Protein AF-A0A6V7X888-F1 (afdb_monomer_lite)

Secondary structure (DSSP, 8-state):
--HHHHHHHHS---TT----HHHHHHHHHHHHHHHH--HHHHHHHHHHHT--SSEETTEE-HHHHHHHHHHTT--S--HHHHHHHHHHHHHHHHHHHHHHHHHHHHHHHHHHHH-TT--TTS--TT----HHHHHHHHHH-HHHHHHS-SS-TTTS--

Structure (mmCIF, N/CA/C/O backbone):
data_AF-A0A6V7X888-F1
#
_entry.id   AF-A0A6V7X888-F1
#
loop_
_atom_site.group_PDB
_atom_site.id
_atom_site.type_symbol
_atom_site.label_atom_id
_atom_site.label_alt_id
_atom_site.label_comp_id
_atom_site.label_asym_id
_atom_site.label_entity_id
_atom_site.label_seq_id
_atom_site.pdbx_PDB_ins_code
_atom_site.Cartn_x
_atom_site.Cartn_y
_atom_site.Cartn_z
_atom_site.occupancy
_atom_site.B_iso_or_equiv
_atom_site.auth_seq_id
_atom_site.auth_comp_id
_atom_site.auth_asym_id
_atom_site.auth_atom_id
_atom_site.pdbx_PDB_model_num
ATOM 1 N N . MET A 1 1 ? -13.168 27.643 17.131 1.00 45.38 1 MET A N 1
ATOM 2 C CA . MET A 1 1 ? -12.958 27.476 15.680 1.00 45.38 1 MET A CA 1
ATOM 3 C C . MET A 1 1 ? -13.034 25.993 15.399 1.00 45.38 1 MET A C 1
ATOM 5 O O . MET A 1 1 ? -12.379 25.241 16.110 1.00 45.38 1 MET A O 1
ATOM 9 N N . ASP A 1 2 ? -13.894 25.583 14.472 1.00 53.66 2 ASP A N 1
ATOM 10 C CA . ASP A 1 2 ? -14.067 24.178 14.109 1.00 53.66 2 ASP A CA 1
ATOM 11 C C . ASP A 1 2 ? -12.930 23.767 13.168 1.00 53.66 2 ASP A C 1
ATOM 13 O O . ASP A 1 2 ? -12.927 24.116 11.990 1.00 53.66 2 ASP A O 1
ATOM 17 N N . VAL A 1 3 ? -11.933 23.075 13.725 1.00 51.12 3 VAL A N 1
ATOM 18 C CA . VAL A 1 3 ? -10.759 22.574 12.995 1.00 51.12 3 VAL A CA 1
ATOM 19 C C . VAL A 1 3 ? -11.192 21.718 11.802 1.00 51.12 3 VAL A C 1
ATOM 21 O O . VAL A 1 3 ? -10.555 21.762 10.753 1.00 51.12 3 VAL A O 1
ATOM 24 N N . LEU A 1 4 ? -12.310 20.995 11.935 1.00 43.31 4 LEU A N 1
ATOM 25 C CA . LEU A 1 4 ? -12.856 20.156 10.878 1.00 43.31 4 LEU A CA 1
ATOM 26 C C . LEU A 1 4 ? -13.468 21.002 9.754 1.00 43.31 4 LEU A C 1
ATOM 28 O O . LEU A 1 4 ? -13.231 20.723 8.584 1.00 43.31 4 LEU A O 1
ATOM 32 N N . GLY A 1 5 ? -14.196 22.067 10.096 1.00 44.22 5 GLY A N 1
ATOM 33 C CA . GLY A 1 5 ? -14.762 23.015 9.133 1.00 44.22 5 GLY A CA 1
ATOM 34 C C . GLY A 1 5 ? -13.703 23.794 8.346 1.00 44.22 5 GLY A C 1
ATOM 35 O O . GLY A 1 5 ? -13.877 24.031 7.151 1.00 44.22 5 GLY A O 1
ATOM 36 N N . THR A 1 6 ? -12.582 24.144 8.982 1.00 51.88 6 THR A N 1
ATOM 37 C CA . THR A 1 6 ? -11.447 24.789 8.303 1.00 51.88 6 THR A CA 1
ATOM 38 C C . THR A 1 6 ? -10.718 23.806 7.389 1.00 51.88 6 THR A C 1
ATOM 40 O O . THR A 1 6 ? -10.517 24.119 6.220 1.00 51.88 6 THR A O 1
ATOM 43 N N . LEU A 1 7 ? -10.432 22.585 7.864 1.00 48.50 7 LEU A N 1
ATOM 44 C CA . LEU A 1 7 ? -9.848 21.526 7.034 1.00 48.50 7 LEU A CA 1
ATOM 45 C C . LEU A 1 7 ? -10.730 21.220 5.820 1.00 48.50 7 LEU A C 1
ATOM 47 O O . LEU A 1 7 ? -10.227 21.136 4.710 1.00 48.50 7 LEU A O 1
ATOM 51 N N . LEU A 1 8 ? -12.049 21.105 5.995 1.00 48.38 8 LEU A N 1
ATOM 52 C CA . LEU A 1 8 ? -12.967 20.815 4.891 1.00 48.38 8 LEU A CA 1
ATOM 53 C C . LEU A 1 8 ? -13.030 21.950 3.859 1.00 48.38 8 LEU A C 1
ATOM 55 O O . LEU A 1 8 ? -13.076 21.656 2.668 1.00 48.38 8 LEU A O 1
ATOM 59 N N . ASN A 1 9 ? -12.980 23.216 4.283 1.00 47.62 9 ASN A N 1
ATOM 60 C CA . ASN A 1 9 ? -12.929 24.357 3.362 1.00 47.62 9 ASN A CA 1
ATOM 61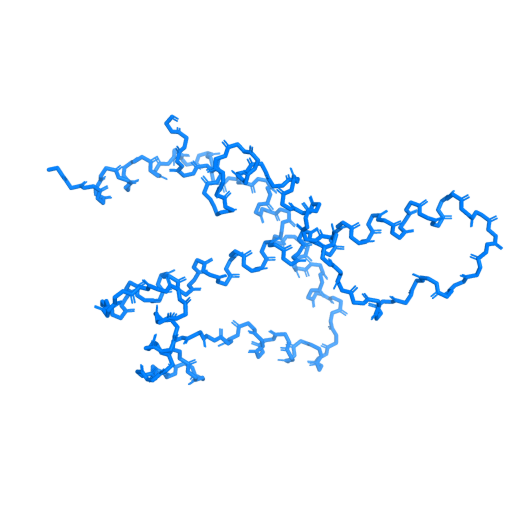 C C . ASN A 1 9 ? -11.575 24.490 2.648 1.00 47.62 9 ASN A C 1
ATOM 63 O O . ASN A 1 9 ? -11.547 24.865 1.482 1.00 47.62 9 ASN A O 1
ATOM 67 N N . GLU A 1 10 ? -10.465 24.156 3.308 1.00 48.53 10 GLU A N 1
ATOM 68 C CA . GLU A 1 10 ? -9.123 24.172 2.704 1.00 48.53 10 GLU A CA 1
ATOM 69 C C . GLU A 1 10 ? -8.879 22.963 1.780 1.00 48.53 10 GLU A C 1
ATOM 71 O O . GLU A 1 10 ? -8.113 23.050 0.823 1.00 48.53 10 GLU A O 1
ATOM 76 N N . CYS A 1 11 ? -9.577 21.846 2.012 1.00 46.81 11 CYS A N 1
ATOM 77 C CA . CYS A 1 11 ? -9.551 20.653 1.158 1.00 46.81 11 CYS A CA 1
ATOM 78 C C . CYS A 1 11 ? -10.436 20.774 -0.100 1.00 46.81 11 CYS A C 1
ATOM 80 O O . CYS A 1 11 ? -10.326 19.939 -1.002 1.00 46.81 11 CYS A O 1
ATOM 82 N N . TRP A 1 12 ? -11.330 21.767 -0.168 1.00 44.47 12 TRP A N 1
ATOM 83 C CA . TRP A 1 12 ? -12.185 22.033 -1.328 1.00 44.47 12 TRP A CA 1
ATOM 84 C C . TRP A 1 12 ? -11.418 22.845 -2.378 1.00 44.47 12 TRP A C 1
ATOM 86 O O . TRP A 1 12 ? -11.566 24.058 -2.514 1.00 44.47 12 TRP A O 1
ATOM 96 N N . LEU A 1 13 ? -10.565 22.158 -3.136 1.00 48.66 13 LEU A N 1
ATOM 97 C CA . LEU A 1 13 ? -9.942 22.738 -4.321 1.00 48.66 13 LEU A CA 1
ATOM 98 C C . LEU A 1 13 ? -10.998 22.915 -5.434 1.00 48.66 13 LEU A C 1
ATOM 100 O O . LEU A 1 13 ? -11.869 22.053 -5.588 1.00 48.66 13 LEU A O 1
ATOM 104 N N . PRO A 1 14 ? -10.935 24.009 -6.220 1.00 45.16 14 PRO A N 1
ATOM 105 C CA . PRO A 1 14 ? -11.882 24.270 -7.301 1.00 45.16 14 PRO A CA 1
ATOM 106 C C . PRO A 1 14 ? -11.877 23.126 -8.324 1.00 45.16 14 PRO A C 1
ATOM 108 O O . PRO A 1 14 ? -10.845 22.492 -8.548 1.00 45.16 14 PRO A O 1
ATOM 111 N N . ASP A 1 15 ? -13.024 22.899 -8.971 1.00 48.91 15 ASP A N 1
ATOM 112 C CA . ASP A 1 15 ? -13.390 21.731 -9.801 1.00 48.91 15 ASP A CA 1
ATOM 113 C C . ASP A 1 15 ? -12.366 21.268 -10.868 1.00 48.91 15 ASP A C 1
ATOM 115 O O . ASP A 1 15 ? -12.461 20.157 -11.388 1.00 48.91 15 ASP A O 1
ATOM 119 N N . ASN A 1 16 ? -11.334 22.062 -11.154 1.00 45.41 16 ASN A N 1
ATOM 120 C CA . ASN A 1 16 ? -10.271 21.758 -12.112 1.00 45.41 16 ASN A CA 1
ATOM 121 C C . ASN A 1 16 ? -9.041 21.043 -11.505 1.00 45.41 16 ASN A C 1
ATOM 123 O O . ASN A 1 16 ? -8.182 20.583 -12.255 1.00 45.41 16 ASN A O 1
ATOM 127 N N . GLU A 1 17 ? -8.936 20.910 -10.177 1.00 49.47 17 GLU A N 1
ATOM 128 C CA . GLU A 1 17 ? -7.801 20.248 -9.498 1.00 49.47 17 GLU A CA 1
ATOM 129 C C . GLU A 1 17 ? -8.020 18.761 -9.163 1.00 49.47 17 GLU A C 1
ATOM 131 O O . GLU A 1 17 ? -7.125 18.098 -8.632 1.00 49.47 17 GLU A O 1
ATOM 136 N N . TRP A 1 18 ? -9.173 18.202 -9.536 1.00 50.78 18 TRP A N 1
ATOM 137 C CA . TRP A 1 18 ? -9.532 16.796 -9.304 1.00 50.78 18 TRP A CA 1
ATOM 138 C C . TRP A 1 18 ? -8.726 15.782 -10.129 1.00 50.78 18 TRP A C 1
ATOM 140 O O . TRP A 1 18 ? -8.835 14.572 -9.905 1.00 50.78 18 TRP A O 1
ATOM 150 N N . GLN A 1 19 ? -7.896 16.243 -11.066 1.00 54.69 19 GLN A N 1
ATOM 151 C CA . GLN A 1 19 ? -6.985 15.387 -11.817 1.00 54.69 19 GLN A CA 1
ATOM 152 C C . GLN A 1 19 ? -5.632 15.301 -11.113 1.00 54.69 19 GLN A C 1
ATOM 154 O O . GLN A 1 19 ? -4.651 15.874 -11.574 1.00 54.69 19 GLN A O 1
ATOM 159 N N . ASP A 1 20 ? -5.567 14.576 -9.994 1.00 61.09 20 ASP A N 1
ATOM 160 C CA . ASP A 1 20 ? -4.282 14.123 -9.457 1.00 61.09 20 ASP A CA 1
ATOM 161 C C . ASP A 1 20 ? -3.671 13.118 -10.456 1.00 61.09 20 ASP A C 1
ATOM 163 O O . ASP A 1 20 ? -4.170 11.989 -10.565 1.00 61.09 20 ASP A O 1
ATOM 167 N N . PRO A 1 21 ? -2.602 13.483 -11.193 1.00 67.88 21 PRO A N 1
ATOM 168 C CA . PRO A 1 21 ? -2.032 12.614 -12.215 1.00 67.88 21 PRO A CA 1
ATOM 169 C C . PRO A 1 21 ? -1.498 11.309 -11.619 1.00 67.88 21 PRO A C 1
ATOM 171 O O . PRO A 1 21 ? -1.541 10.271 -12.277 1.00 67.88 21 PRO A O 1
ATOM 174 N N . ALA A 1 22 ? -1.044 11.327 -10.360 1.00 66.94 22 ALA A N 1
ATOM 175 C CA . ALA A 1 22 ? -0.555 10.136 -9.676 1.00 66.94 22 ALA A CA 1
ATOM 176 C C . ALA A 1 22 ? -1.702 9.178 -9.331 1.00 66.94 22 ALA A C 1
ATOM 178 O O . ALA A 1 22 ? -1.565 7.963 -9.502 1.00 66.94 22 ALA A O 1
ATOM 179 N N . LYS A 1 23 ? -2.853 9.709 -8.899 1.00 69.50 23 LYS A N 1
ATOM 180 C CA . LYS A 1 23 ? -4.077 8.924 -8.685 1.00 69.50 23 LYS A CA 1
ATOM 181 C C . LYS A 1 23 ? -4.608 8.347 -9.993 1.00 69.50 23 LYS A C 1
ATOM 183 O O . LYS A 1 23 ? -4.934 7.162 -10.029 1.00 69.50 23 LYS A O 1
ATOM 188 N N . ILE A 1 24 ? -4.677 9.150 -11.056 1.00 74.31 24 ILE A N 1
ATOM 189 C CA . ILE A 1 24 ? -5.141 8.702 -12.378 1.00 74.31 24 ILE A CA 1
ATOM 190 C C . ILE A 1 24 ? -4.249 7.575 -12.894 1.00 74.31 24 ILE A C 1
ATOM 192 O O . ILE A 1 24 ? -4.747 6.519 -13.279 1.00 74.31 24 ILE A O 1
ATOM 196 N N . GLU A 1 25 ? -2.932 7.755 -12.834 1.00 76.69 25 GLU A N 1
ATOM 197 C CA . GLU A 1 25 ? -1.989 6.741 -13.289 1.00 76.69 25 GLU A CA 1
ATOM 198 C C . GLU A 1 25 ? -2.044 5.472 -12.418 1.00 76.69 25 GLU A C 1
ATOM 200 O O . GLU A 1 25 ? -1.983 4.360 -12.941 1.00 76.69 25 GLU A O 1
ATOM 205 N N . ARG A 1 26 ? -2.255 5.601 -11.098 1.00 75.38 26 ARG A N 1
ATOM 206 C CA . ARG A 1 26 ? -2.517 4.453 -10.210 1.00 75.38 26 ARG A CA 1
ATOM 207 C C . ARG A 1 26 ? -3.772 3.691 -10.632 1.00 75.38 26 ARG A C 1
ATOM 209 O O . ARG A 1 26 ? -3.732 2.469 -10.770 1.00 75.38 26 ARG A O 1
ATOM 216 N N . MET A 1 27 ? -4.877 4.399 -10.863 1.00 76.69 27 MET A N 1
ATOM 217 C CA . MET A 1 27 ? -6.123 3.789 -11.334 1.00 76.69 27 MET A CA 1
ATOM 218 C C . MET A 1 27 ? -5.928 3.087 -12.681 1.00 76.69 27 MET A C 1
ATOM 220 O O . MET A 1 27 ? -6.409 1.967 -12.849 1.00 76.69 27 MET A O 1
ATOM 224 N N . ARG A 1 28 ? -5.166 3.696 -13.599 1.00 84.12 28 ARG A N 1
ATOM 225 C CA . ARG A 1 28 ? -4.812 3.108 -14.896 1.00 84.12 28 ARG A CA 1
ATOM 226 C C . ARG A 1 28 ? -4.043 1.795 -14.726 1.00 84.12 28 ARG A C 1
ATOM 228 O O . ARG A 1 28 ? -4.473 0.778 -15.255 1.00 84.12 28 ARG A O 1
ATOM 235 N N . ARG A 1 29 ? -2.984 1.772 -13.905 1.00 82.06 29 ARG A N 1
ATOM 236 C CA . ARG A 1 29 ? -2.207 0.548 -13.617 1.00 82.06 29 ARG A CA 1
ATOM 237 C C . ARG A 1 29 ? -3.037 -0.554 -12.963 1.00 82.06 29 ARG A C 1
ATOM 239 O O . ARG A 1 29 ? -2.826 -1.732 -13.237 1.00 82.06 29 ARG A O 1
ATOM 246 N N . ILE A 1 30 ? -3.954 -0.204 -12.058 1.00 82.06 30 ILE A N 1
ATOM 247 C CA . ILE A 1 30 ? -4.873 -1.184 -11.462 1.00 82.06 30 ILE A CA 1
ATOM 248 C C . ILE A 1 30 ? -5.798 -1.757 -12.539 1.00 82.06 30 ILE A C 1
ATOM 250 O O . ILE A 1 30 ? -5.949 -2.972 -12.602 1.00 82.06 30 ILE A O 1
ATOM 254 N N . ALA A 1 31 ? -6.376 -0.911 -13.394 1.00 84.56 31 ALA A N 1
ATOM 255 C CA . ALA A 1 31 ? -7.259 -1.353 -14.468 1.00 84.56 31 ALA A CA 1
ATOM 256 C C . ALA A 1 31 ? -6.544 -2.261 -15.481 1.00 84.56 31 ALA A C 1
ATOM 258 O O . ALA A 1 31 ? -7.107 -3.281 -15.875 1.00 84.56 31 ALA A O 1
ATOM 259 N N . ASP A 1 32 ? -5.307 -1.924 -15.855 1.00 87.06 32 ASP A N 1
ATOM 260 C CA . ASP A 1 32 ? -4.482 -2.746 -16.745 1.00 87.06 32 ASP A CA 1
ATOM 261 C C . ASP A 1 32 ? -4.206 -4.118 -16.116 1.00 87.06 32 ASP A C 1
ATOM 263 O O . ASP A 1 32 ? -4.508 -5.139 -16.729 1.00 87.06 32 ASP A O 1
ATOM 267 N N . ARG A 1 33 ? -3.763 -4.157 -14.847 1.00 83.62 33 ARG A N 1
ATOM 268 C CA . ARG A 1 33 ? -3.544 -5.420 -14.119 1.00 83.62 33 ARG A CA 1
ATOM 269 C C . ARG A 1 33 ? -4.808 -6.269 -14.054 1.00 83.62 33 ARG A C 1
ATOM 271 O O . ARG A 1 33 ? -4.744 -7.456 -14.326 1.00 83.62 33 ARG A O 1
ATOM 278 N N . VAL A 1 34 ? -5.950 -5.673 -13.708 1.00 86.38 34 VAL A N 1
ATOM 279 C CA . VAL A 1 34 ? -7.230 -6.394 -13.594 1.00 86.38 34 VAL A CA 1
ATOM 280 C C . VAL A 1 34 ? -7.673 -6.984 -14.934 1.00 86.38 34 VAL A C 1
ATOM 282 O O . VAL A 1 34 ? -8.252 -8.064 -14.947 1.00 86.38 34 VAL A O 1
ATOM 285 N N . ARG A 1 35 ? -7.391 -6.315 -16.058 1.00 87.38 35 ARG A N 1
ATOM 286 C CA . ARG A 1 35 ? -7.726 -6.818 -17.400 1.00 87.38 35 ARG A CA 1
ATOM 287 C C . ARG A 1 35 ? -6.958 -8.091 -17.762 1.00 87.38 35 ARG A C 1
ATOM 289 O O . ARG A 1 35 ? -7.469 -8.902 -18.524 1.00 87.38 35 ARG A O 1
ATOM 296 N N . GLU A 1 36 ? -5.748 -8.239 -17.237 1.00 88.25 36 GLU A N 1
ATOM 297 C CA . GLU A 1 36 ? -4.864 -9.379 -17.498 1.00 88.25 36 GLU A CA 1
ATOM 298 C C . GLU A 1 36 ? -5.065 -10.538 -16.504 1.00 88.25 36 GLU A C 1
ATOM 300 O O . GLU A 1 36 ? -4.497 -11.611 -16.696 1.00 88.25 36 GLU A O 1
ATOM 305 N N . MET A 1 37 ? -5.866 -10.349 -15.446 1.00 90.00 37 MET A N 1
ATOM 306 C CA . MET A 1 37 ? -6.140 -11.396 -14.457 1.00 90.00 37 MET A CA 1
ATOM 307 C C . MET A 1 37 ? -7.060 -12.478 -15.026 1.00 90.00 37 MET A C 1
ATOM 309 O O . MET A 1 37 ? -8.091 -12.183 -15.632 1.00 90.00 37 MET A O 1
ATOM 313 N N . ASP A 1 38 ? -6.731 -13.741 -14.752 1.00 92.81 38 ASP A N 1
ATOM 314 C CA . ASP A 1 38 ? -7.679 -14.839 -14.926 1.00 92.81 38 ASP A CA 1
ATOM 315 C C . ASP A 1 38 ? -8.774 -14.820 -13.839 1.00 92.81 38 ASP A C 1
ATOM 317 O O . ASP A 1 38 ? -8.710 -14.062 -12.866 1.00 92.81 38 ASP A O 1
ATOM 321 N N . GLY A 1 39 ? -9.805 -15.655 -14.005 1.00 91.50 39 GLY A N 1
ATOM 322 C CA . GLY A 1 39 ? -10.949 -15.684 -13.087 1.00 91.50 39 GLY A CA 1
ATOM 323 C C . GLY A 1 39 ? -10.570 -16.019 -11.641 1.00 91.50 39 GLY A C 1
ATOM 324 O O . GLY A 1 39 ? -11.079 -15.393 -10.716 1.00 91.50 39 GLY A O 1
ATOM 325 N N . HIS A 1 40 ? -9.630 -16.944 -11.435 1.00 92.94 40 HIS A N 1
ATOM 326 C CA . HIS A 1 40 ? -9.189 -17.326 -10.094 1.00 92.94 40 HIS A CA 1
ATOM 327 C C . HIS A 1 40 ? -8.405 -16.189 -9.423 1.00 92.94 40 HIS A C 1
ATOM 329 O O . HIS A 1 40 ? -8.636 -15.856 -8.259 1.00 92.94 40 HIS A O 1
ATOM 335 N N . LEU A 1 41 ? -7.497 -15.550 -10.161 1.00 88.75 41 LEU A N 1
ATOM 336 C CA . LEU A 1 41 ? -6.721 -14.417 -9.677 1.00 88.75 41 LEU A CA 1
ATOM 337 C C . LEU A 1 41 ? -7.617 -13.205 -9.386 1.00 88.75 41 LEU A C 1
ATOM 339 O O . LEU A 1 41 ? -7.396 -12.507 -8.393 1.00 88.75 41 LEU A O 1
ATOM 343 N N . TYR A 1 42 ? -8.654 -12.986 -10.197 1.00 90.88 42 TYR A N 1
ATOM 344 C CA . TYR A 1 42 ? -9.661 -11.957 -9.951 1.00 90.88 42 TYR A CA 1
ATOM 345 C C . TYR A 1 42 ? -10.456 -12.220 -8.665 1.00 90.88 42 TYR A C 1
ATOM 347 O O . TYR A 1 42 ? -10.670 -11.292 -7.882 1.00 90.88 42 TYR A O 1
ATOM 355 N N . ASP A 1 43 ? -10.843 -13.470 -8.399 1.00 92.06 43 ASP A N 1
ATOM 356 C CA . ASP A 1 43 ? -11.531 -13.845 -7.159 1.00 92.06 43 ASP A CA 1
ATOM 357 C C . ASP A 1 43 ? -10.650 -13.581 -5.930 1.00 92.06 43 ASP A C 1
ATOM 359 O O . ASP A 1 43 ? -11.095 -12.939 -4.972 1.00 92.06 43 ASP A O 1
ATOM 363 N N . CYS A 1 44 ? -9.371 -13.975 -5.979 1.00 91.25 44 CYS A N 1
ATOM 364 C CA . CYS A 1 44 ? -8.402 -13.655 -4.928 1.00 91.25 44 CYS A CA 1
ATOM 365 C C . CYS A 1 44 ? -8.236 -12.137 -4.736 1.00 91.25 44 CYS A C 1
ATOM 367 O O . CYS A 1 44 ? -8.211 -11.650 -3.602 1.00 91.25 44 CYS A O 1
ATOM 369 N N . PHE A 1 45 ? -8.148 -11.374 -5.830 1.00 88.31 45 PHE A N 1
ATOM 370 C CA . PHE A 1 45 ? -8.052 -9.913 -5.796 1.00 88.31 45 PHE A CA 1
ATOM 371 C C . PHE A 1 45 ? -9.296 -9.271 -5.163 1.00 88.31 45 PHE A C 1
ATOM 373 O O . PHE A 1 45 ? -9.179 -8.392 -4.305 1.00 88.31 45 PHE A O 1
ATOM 380 N N . SER A 1 46 ? -10.488 -9.730 -5.546 1.00 88.62 46 SER A N 1
ATOM 381 C CA . SER A 1 46 ? -11.762 -9.253 -5.007 1.00 88.62 46 SER A CA 1
ATOM 382 C C . SER A 1 46 ? -11.878 -9.544 -3.510 1.00 88.62 46 SER A C 1
ATOM 384 O O . SER A 1 46 ? -12.246 -8.659 -2.732 1.00 88.62 46 SER A O 1
ATOM 386 N N . GLU A 1 47 ? -11.481 -10.745 -3.075 1.00 89.75 47 GLU A N 1
ATOM 387 C CA . GLU A 1 47 ? -11.462 -11.099 -1.656 1.00 89.75 47 GLU A CA 1
ATOM 388 C C . GLU A 1 47 ? -10.488 -10.215 -0.866 1.00 89.75 47 GLU A C 1
ATOM 390 O O . GLU A 1 47 ? -10.843 -9.706 0.201 1.00 89.75 47 GLU A O 1
ATOM 395 N N . ALA A 1 48 ? -9.276 -10.000 -1.389 1.00 88.00 48 ALA A N 1
ATOM 396 C CA . ALA A 1 48 ? -8.270 -9.146 -0.762 1.00 88.00 48 ALA A CA 1
ATOM 397 C C . ALA A 1 48 ? -8.766 -7.698 -0.620 1.00 88.00 48 ALA A C 1
ATOM 399 O O . ALA A 1 48 ? -8.630 -7.103 0.449 1.00 88.00 48 ALA A O 1
ATOM 400 N N . ARG A 1 49 ? -9.419 -7.156 -1.655 1.00 85.75 49 ARG A N 1
ATOM 401 C CA . ARG A 1 49 ? -9.982 -5.796 -1.662 1.00 85.75 49 ARG A CA 1
ATOM 402 C C . ARG A 1 49 ? -11.090 -5.593 -0.624 1.00 85.75 49 ARG A C 1
ATOM 404 O O . ARG A 1 49 ? -11.297 -4.475 -0.164 1.00 85.75 49 ARG A O 1
ATOM 411 N N . GLN A 1 50 ? -11.804 -6.654 -0.256 1.00 85.62 50 GLN A N 1
ATOM 412 C CA . GLN A 1 50 ? -12.865 -6.610 0.755 1.00 85.62 50 GLN A CA 1
ATOM 413 C C . GLN A 1 50 ? -12.354 -6.830 2.188 1.00 85.62 50 GLN A C 1
ATOM 415 O O . GLN A 1 50 ? -13.146 -6.781 3.136 1.00 85.62 50 GLN A O 1
ATOM 420 N N . LYS A 1 51 ? -11.055 -7.101 2.384 1.00 88.12 51 LYS A N 1
ATOM 421 C CA . LYS A 1 51 ? -10.483 -7.212 3.730 1.00 88.12 51 LYS A CA 1
ATOM 422 C C . LYS A 1 51 ? -10.511 -5.852 4.422 1.00 88.12 51 LYS A C 1
ATOM 424 O O . LYS A 1 51 ? -10.333 -4.800 3.820 1.00 88.12 51 LYS A O 1
ATOM 429 N N . SER A 1 52 ? -10.751 -5.896 5.723 1.00 88.25 52 SER A N 1
ATOM 430 C CA . SER A 1 52 ? -10.971 -4.723 6.555 1.00 88.25 52 SER A CA 1
ATOM 431 C C . SER A 1 52 ? -10.347 -4.971 7.922 1.00 88.25 52 SER A C 1
ATOM 433 O O . SER A 1 52 ? -10.384 -6.090 8.435 1.00 88.25 52 SER A O 1
ATOM 435 N N . PHE A 1 53 ? -9.767 -3.923 8.504 1.00 87.94 53 PHE A N 1
ATOM 436 C CA . PHE A 1 53 ? -9.214 -3.967 9.856 1.00 87.94 53 PHE A CA 1
ATOM 437 C C . PHE A 1 53 ? -10.301 -3.927 10.941 1.00 87.94 53 PHE A C 1
ATOM 439 O O . PHE A 1 53 ? -10.077 -4.420 12.039 1.00 87.94 53 PHE A O 1
ATOM 446 N N . CYS A 1 54 ? -11.485 -3.391 10.634 1.00 88.00 54 CYS A N 1
ATOM 447 C CA . CYS A 1 54 ? -12.596 -3.221 11.573 1.00 88.00 54 CYS A CA 1
ATOM 448 C C . CYS A 1 54 ? -13.745 -4.232 11.377 1.00 88.00 54 CYS A C 1
ATOM 450 O O . CYS A 1 54 ? -14.601 -4.367 12.252 1.00 88.00 54 CYS A O 1
ATOM 452 N N . SER A 1 55 ? -13.795 -4.954 10.250 1.00 86.19 55 SER A N 1
ATOM 453 C CA . SER A 1 55 ? -14.931 -5.812 9.880 1.00 86.19 55 SER A CA 1
ATOM 454 C C . SER A 1 55 ? -14.503 -7.130 9.225 1.00 86.19 55 SER A C 1
ATOM 456 O O . SER A 1 55 ? -13.406 -7.261 8.683 1.00 86.19 55 SER A O 1
ATOM 458 N N . LYS A 1 56 ? -15.392 -8.131 9.246 1.00 85.81 56 LYS A N 1
ATOM 459 C CA . LYS A 1 56 ? -15.202 -9.411 8.542 1.00 85.81 56 LYS A CA 1
ATOM 460 C C . LYS A 1 56 ? -16.421 -9.721 7.688 1.00 85.8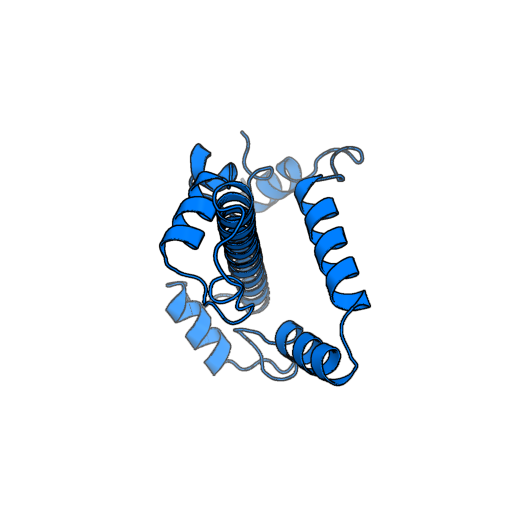1 56 LYS A C 1
ATOM 462 O O . LYS A 1 56 ? -17.529 -9.840 8.207 1.00 85.81 56 LYS A O 1
ATOM 467 N N . LYS A 1 57 ? -16.210 -9.902 6.378 1.00 80.69 57 LYS A N 1
ATOM 468 C CA . LYS A 1 57 ? -17.287 -10.116 5.390 1.00 80.69 57 LYS A CA 1
ATOM 469 C C . LYS A 1 57 ? -18.378 -9.030 5.480 1.00 80.69 57 LYS A C 1
ATOM 471 O O . LYS A 1 57 ? -19.562 -9.350 5.523 1.00 80.69 57 LYS A O 1
ATOM 476 N N . GLY A 1 58 ? -17.968 -7.768 5.625 1.00 74.56 58 GLY A N 1
ATOM 477 C CA . GLY A 1 58 ? -18.871 -6.614 5.735 1.00 74.56 58 GLY A CA 1
ATOM 478 C C . GLY A 1 58 ? -19.617 -6.475 7.067 1.00 74.56 58 GLY A C 1
ATOM 479 O O . GLY A 1 58 ? -20.380 -5.530 7.229 1.00 74.56 58 GLY A O 1
ATOM 480 N N . ARG A 1 59 ? -19.411 -7.383 8.032 1.00 82.62 59 ARG A N 1
ATOM 481 C CA . ARG A 1 59 ? -19.997 -7.274 9.375 1.00 82.62 59 ARG A CA 1
ATOM 482 C C . ARG A 1 59 ? -19.002 -6.651 10.341 1.00 82.62 59 ARG A C 1
ATOM 484 O O . ARG A 1 59 ? -17.880 -7.151 10.464 1.00 82.62 59 ARG A O 1
ATOM 491 N N . ASP A 1 60 ? -19.429 -5.585 11.016 1.00 80.75 60 ASP A N 1
ATOM 492 C CA . ASP A 1 60 ? -18.658 -4.935 12.078 1.00 80.75 60 ASP A CA 1
ATOM 493 C C . ASP A 1 60 ? -18.290 -5.955 13.157 1.00 80.75 60 ASP A C 1
ATOM 495 O O . ASP A 1 60 ? -19.137 -6.721 13.623 1.00 80.75 60 ASP A O 1
ATOM 499 N N . LEU A 1 61 ? -17.012 -5.984 13.530 1.00 86.62 61 LEU A N 1
ATOM 500 C CA . LEU A 1 61 ? -16.520 -6.829 14.608 1.00 86.62 61 LEU A CA 1
ATOM 501 C C . LEU A 1 61 ? -15.777 -5.953 15.620 1.00 86.62 61 LEU A C 1
ATOM 503 O O . LEU A 1 61 ? -14.624 -5.588 15.371 1.00 86.62 61 LEU A O 1
ATOM 507 N N . PRO A 1 62 ? -16.378 -5.668 16.791 1.00 86.88 62 PRO A N 1
ATOM 508 C CA . PRO A 1 62 ? -15.774 -4.800 17.800 1.00 86.88 62 PRO A CA 1
ATOM 509 C C . PRO A 1 62 ? -14.369 -5.235 18.231 1.00 86.88 62 PRO A C 1
ATOM 511 O O . PRO A 1 62 ? -13.513 -4.394 18.485 1.00 86.88 62 PRO A O 1
ATOM 514 N N . SER A 1 63 ? -14.091 -6.542 18.265 1.00 89.19 63 SER A N 1
ATOM 515 C CA . SER A 1 63 ? -12.763 -7.071 18.596 1.00 89.19 63 SER A CA 1
ATOM 516 C C . SER A 1 63 ? -11.700 -6.732 17.548 1.00 89.19 63 SER A C 1
ATOM 518 O O . SER A 1 63 ? -10.561 -6.456 17.915 1.00 89.19 63 SER A O 1
ATOM 520 N N . LEU A 1 64 ? -12.061 -6.742 16.258 1.00 89.31 64 LEU A N 1
ATOM 521 C CA . LEU A 1 64 ? -11.155 -6.361 15.173 1.00 89.31 64 LEU A CA 1
ATOM 522 C C . LEU A 1 64 ? -10.898 -4.858 15.202 1.00 89.31 64 LEU A C 1
ATOM 524 O O . LEU A 1 64 ? -9.742 -4.450 15.229 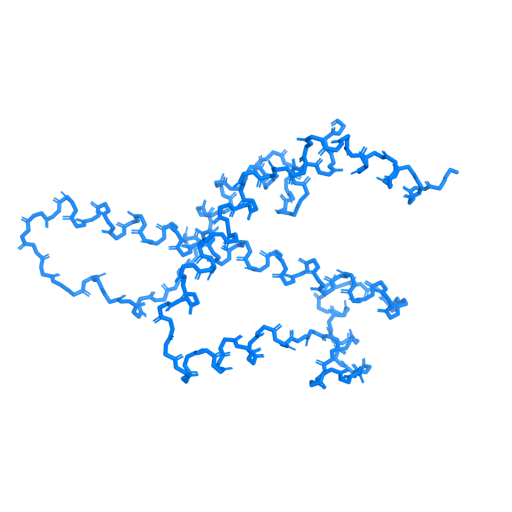1.00 89.31 64 LEU A O 1
ATOM 528 N N . ARG A 1 65 ? -11.961 -4.050 15.324 1.00 91.06 65 ARG A N 1
ATOM 529 C CA . ARG A 1 65 ? -11.846 -2.594 15.480 1.00 91.06 65 ARG A CA 1
ATOM 530 C C . ARG A 1 65 ? -10.957 -2.226 16.668 1.00 91.06 65 ARG A C 1
ATOM 532 O O . ARG A 1 65 ? -10.016 -1.463 16.507 1.00 91.06 65 ARG A O 1
ATOM 539 N N . LYS A 1 66 ? -11.187 -2.826 17.839 1.00 91.81 66 LYS A N 1
ATOM 540 C CA . LYS A 1 66 ? -10.358 -2.598 19.031 1.00 91.81 66 LYS A CA 1
ATOM 541 C C . LYS A 1 66 ? -8.899 -3.009 18.812 1.00 91.81 66 LYS A C 1
ATOM 543 O O . LYS A 1 66 ? -7.995 -2.320 19.273 1.00 91.81 66 LYS A O 1
ATOM 548 N N . GLY A 1 67 ? -8.662 -4.121 18.113 1.00 93.62 67 GLY A N 1
ATOM 549 C CA . GLY A 1 67 ? -7.317 -4.554 17.734 1.00 93.62 67 GLY A CA 1
ATOM 550 C C . GLY A 1 67 ? -6.625 -3.566 16.793 1.00 93.62 67 GLY A C 1
ATOM 551 O O . GLY A 1 67 ? -5.461 -3.243 17.005 1.00 93.62 67 GLY A O 1
ATOM 552 N N . PHE A 1 68 ? -7.354 -3.048 15.803 1.00 94.06 68 PHE A N 1
ATOM 553 C CA . PHE A 1 68 ? -6.871 -2.033 14.872 1.00 94.06 68 PHE A CA 1
ATOM 554 C C . PHE A 1 68 ? -6.526 -0.720 15.576 1.00 94.06 68 PHE A C 1
ATOM 556 O O . PHE A 1 68 ? -5.407 -0.245 15.423 1.00 94.06 68 PHE A O 1
ATOM 563 N N . LEU A 1 69 ? -7.438 -0.182 16.393 1.00 93.94 69 LEU A N 1
ATOM 564 C CA . LEU A 1 69 ? -7.202 1.051 17.154 1.00 93.94 69 LEU A CA 1
ATOM 565 C C . LEU A 1 69 ? -5.998 0.904 18.087 1.00 93.94 69 LEU A C 1
ATOM 567 O O . LEU A 1 69 ? -5.132 1.769 18.109 1.00 93.94 69 LEU A O 1
ATOM 571 N N . LYS A 1 70 ? -5.868 -0.247 18.759 1.00 95.25 70 LYS A N 1
ATOM 572 C CA . LYS A 1 70 ? -4.686 -0.555 19.570 1.00 95.25 70 LYS A CA 1
ATOM 573 C C . LYS A 1 70 ? -3.396 -0.592 18.742 1.00 95.25 70 LYS A C 1
ATOM 575 O O . LYS A 1 70 ? -2.364 -0.156 19.235 1.00 95.25 70 LYS A O 1
ATOM 580 N N . TRP A 1 71 ? -3.429 -1.139 17.526 1.00 94.06 71 TRP A N 1
ATOM 581 C CA . TRP A 1 71 ? -2.253 -1.225 16.653 1.00 94.06 71 TRP A CA 1
ATOM 582 C C . TRP A 1 71 ? -1.761 0.149 16.190 1.00 94.06 71 TRP A C 1
ATOM 584 O O . TRP A 1 71 ? -0.556 0.364 16.137 1.00 94.06 71 TRP A O 1
ATOM 594 N N . ILE A 1 72 ? -2.678 1.075 15.904 1.00 92.38 72 ILE A N 1
ATOM 595 C CA . ILE A 1 72 ? -2.340 2.463 15.546 1.00 92.38 72 ILE A CA 1
ATOM 596 C C . ILE A 1 72 ? -2.195 3.385 16.766 1.00 92.38 72 ILE A C 1
ATOM 598 O O . ILE A 1 72 ? -2.117 4.597 16.596 1.00 92.38 72 ILE A O 1
ATOM 602 N N . GLU A 1 73 ? -2.210 2.824 17.980 1.00 93.75 73 GLU A N 1
ATOM 603 C CA . GLU A 1 73 ? -2.122 3.557 19.251 1.00 93.75 73 GLU A CA 1
ATOM 604 C C . GLU A 1 73 ? -3.203 4.646 19.425 1.00 93.75 73 GLU A C 1
ATOM 606 O O . GLU A 1 73 ? -2.995 5.651 20.099 1.00 93.75 73 GLU A O 1
ATOM 611 N N . ALA A 1 74 ? -4.384 4.433 18.838 1.00 90.69 74 ALA A N 1
ATOM 612 C CA . ALA A 1 74 ? -5.540 5.308 18.990 1.00 90.69 74 ALA A CA 1
ATOM 613 C C . ALA A 1 74 ? -6.419 4.892 20.179 1.00 90.69 74 ALA A C 1
ATOM 615 O O . ALA A 1 74 ? -6.539 3.709 20.519 1.00 90.69 74 ALA A O 1
ATOM 616 N N . GLU A 1 75 ? -7.083 5.879 20.782 1.00 91.12 75 GLU A N 1
ATOM 617 C CA . GLU A 1 75 ? -8.122 5.653 21.789 1.00 91.12 75 GLU A CA 1
ATOM 618 C C . GLU A 1 75 ? -9.373 4.994 21.182 1.00 91.12 75 GLU A C 1
ATOM 620 O O . GLU A 1 75 ? -9.507 4.862 19.962 1.00 91.12 75 GLU A O 1
ATOM 625 N N . ASP A 1 76 ? -10.304 4.559 22.039 1.00 88.69 76 ASP A N 1
ATOM 626 C CA . ASP A 1 76 ? -11.596 4.055 21.571 1.00 88.69 76 ASP A CA 1
ATOM 627 C C . ASP A 1 76 ? -12.423 5.227 21.033 1.00 88.69 76 ASP A C 1
ATOM 629 O O . ASP A 1 76 ? -12.826 6.126 21.770 1.00 88.69 76 ASP A O 1
ATOM 633 N N . ILE A 1 77 ? -12.628 5.228 19.721 1.00 90.56 77 ILE A N 1
ATOM 634 C CA . ILE A 1 77 ? -13.278 6.306 18.979 1.00 90.56 77 ILE A CA 1
ATOM 635 C C . ILE A 1 77 ? -14.563 5.804 18.331 1.00 90.56 77 ILE A C 1
ATOM 637 O O . ILE A 1 77 ? -14.814 4.602 18.208 1.00 90.56 77 ILE A O 1
ATOM 641 N N . GLU A 1 78 ? -15.380 6.744 17.860 1.00 89.94 78 GLU A N 1
ATOM 642 C CA . GLU A 1 78 ? -16.599 6.418 17.134 1.00 89.94 78 GLU A CA 1
ATOM 643 C C . GLU A 1 78 ? -16.314 5.487 15.941 1.00 89.94 78 GLU A C 1
ATOM 645 O O . GLU A 1 78 ? -15.299 5.585 15.239 1.00 89.94 78 GLU A O 1
ATOM 650 N N . GLN A 1 79 ? -17.251 4.572 15.691 1.00 87.50 79 GLN A N 1
ATOM 651 C CA . GLN A 1 79 ? -17.166 3.592 14.616 1.00 87.50 79 GLN A CA 1
ATOM 652 C C . GLN A 1 79 ? -16.919 4.244 13.246 1.00 87.50 79 GLN A C 1
ATOM 654 O O . GLN A 1 79 ? -16.070 3.762 12.497 1.00 87.50 79 GLN A O 1
ATOM 659 N N . GLY A 1 80 ? -17.614 5.341 12.924 1.00 88.12 80 GLY A N 1
ATOM 660 C CA . GLY A 1 80 ? -17.424 6.057 11.659 1.00 88.12 80 GLY A CA 1
ATOM 661 C C . GLY A 1 80 ? -15.984 6.540 11.472 1.00 88.12 80 GLY A C 1
ATOM 662 O O . GLY A 1 80 ? -15.378 6.307 10.427 1.00 88.12 80 GLY A O 1
ATOM 663 N N . VAL A 1 81 ? -15.394 7.114 12.522 1.00 89.75 81 VAL A N 1
ATOM 664 C CA . VAL A 1 81 ? -14.005 7.600 12.511 1.00 89.75 81 VAL A CA 1
ATOM 665 C C . VAL A 1 81 ? -13.014 6.437 12.406 1.00 89.75 81 VAL A C 1
ATOM 667 O O . VAL A 1 81 ? -12.048 6.507 11.650 1.00 89.75 81 VAL A O 1
ATOM 670 N N . SER A 1 82 ? -13.298 5.312 13.068 1.00 89.38 82 SER A N 1
ATOM 671 C CA . SER A 1 82 ? -12.493 4.090 12.936 1.00 89.38 82 SER A CA 1
ATOM 672 C C . SER A 1 82 ? -12.439 3.576 11.491 1.00 89.38 82 SER A C 1
ATOM 674 O O . SER A 1 82 ? -11.394 3.110 11.035 1.00 89.38 82 SER A O 1
ATOM 676 N N . TYR A 1 83 ? -13.549 3.663 10.749 1.00 88.31 83 TYR A N 1
ATOM 677 C CA . TYR A 1 83 ? -13.580 3.290 9.331 1.00 88.31 83 TYR A CA 1
ATOM 678 C C . TYR A 1 83 ? -12.794 4.263 8.446 1.00 88.31 83 TYR A C 1
ATOM 680 O O . TYR A 1 83 ? -12.153 3.814 7.494 1.00 88.31 83 TYR A O 1
ATOM 688 N N . LEU A 1 84 ? -12.777 5.558 8.776 1.00 89.81 84 LEU A N 1
ATOM 689 C CA . LEU A 1 84 ? -11.919 6.533 8.096 1.00 89.81 84 LEU A CA 1
ATOM 690 C C . LEU A 1 84 ? -10.434 6.218 8.322 1.00 89.81 84 LEU A C 1
ATOM 692 O O . LEU A 1 84 ? -9.667 6.172 7.364 1.00 89.81 84 LEU A O 1
ATOM 696 N N . PHE A 1 85 ? -10.027 5.912 9.556 1.00 91.12 85 PHE A N 1
ATOM 697 C CA . PHE A 1 85 ? -8.648 5.505 9.847 1.00 91.12 85 PHE A CA 1
ATOM 698 C C . PHE A 1 85 ? -8.262 4.206 9.146 1.00 91.12 85 PHE A C 1
ATOM 700 O O . PHE A 1 85 ? -7.166 4.109 8.596 1.00 91.12 85 PHE A O 1
ATOM 707 N N . GLN A 1 86 ? -9.166 3.224 9.097 1.00 91.56 86 GLN A N 1
ATOM 708 C CA . GLN A 1 86 ? -8.952 2.012 8.311 1.00 91.56 86 GLN A CA 1
ATOM 709 C C . GLN A 1 86 ? -8.719 2.346 6.834 1.00 91.56 86 GLN A C 1
ATOM 711 O O . GLN A 1 86 ? -7.797 1.801 6.230 1.00 91.56 86 GLN A O 1
ATOM 716 N N . PHE A 1 87 ? -9.561 3.198 6.245 1.00 88.88 87 PHE A N 1
ATOM 717 C CA . PHE A 1 87 ? -9.418 3.609 4.851 1.00 88.88 87 PHE A CA 1
ATOM 718 C C . PHE A 1 87 ? -8.043 4.242 4.607 1.00 88.88 87 PHE A C 1
ATOM 720 O O . PHE A 1 87 ? -7.319 3.801 3.716 1.00 88.88 87 PHE A O 1
ATOM 727 N N . CYS A 1 88 ? -7.643 5.191 5.457 1.00 89.62 88 CYS A N 1
ATOM 728 C CA . CYS A 1 88 ? -6.323 5.815 5.401 1.00 89.62 88 CYS A CA 1
ATOM 729 C C . CYS A 1 88 ? -5.192 4.781 5.497 1.00 89.62 88 CYS A C 1
ATOM 731 O O . CYS A 1 88 ? -4.271 4.806 4.684 1.00 89.62 88 CYS A O 1
ATOM 733 N N . ALA A 1 89 ? -5.267 3.838 6.440 1.00 90.69 89 ALA A N 1
ATOM 734 C CA . ALA A 1 89 ? -4.255 2.797 6.607 1.00 90.69 89 ALA A CA 1
ATOM 735 C C . ALA A 1 89 ? -4.131 1.899 5.363 1.00 90.69 89 ALA A C 1
ATOM 737 O O . ALA A 1 89 ? -3.019 1.620 4.913 1.00 90.69 89 ALA A O 1
ATOM 738 N N . ILE A 1 90 ? -5.257 1.478 4.775 1.00 89.69 90 ILE A N 1
ATOM 739 C CA . ILE A 1 90 ? -5.266 0.671 3.546 1.00 89.69 90 ILE A CA 1
ATOM 740 C C . ILE A 1 90 ? -4.660 1.456 2.378 1.00 89.69 90 ILE A C 1
ATOM 742 O O . ILE A 1 90 ? -3.842 0.903 1.640 1.00 89.69 90 ILE A O 1
ATOM 746 N N . GLU A 1 91 ? -5.007 2.734 2.214 1.00 86.44 91 GLU A N 1
ATOM 747 C CA . GLU A 1 91 ? -4.442 3.575 1.153 1.00 86.44 91 GLU A CA 1
ATOM 748 C C . GLU A 1 91 ? -2.931 3.789 1.338 1.00 86.44 91 GLU A C 1
ATOM 750 O O . GLU A 1 91 ? -2.187 3.637 0.370 1.00 86.44 91 GLU A O 1
ATOM 755 N N . ILE A 1 92 ? -2.449 4.047 2.564 1.00 88.19 92 ILE A N 1
ATOM 756 C CA . ILE A 1 92 ? -1.005 4.155 2.861 1.00 88.19 92 ILE A CA 1
ATOM 757 C C . ILE A 1 92 ? -0.282 2.878 2.441 1.00 88.19 92 ILE A C 1
ATOM 759 O O . ILE A 1 92 ? 0.694 2.937 1.691 1.00 88.19 92 ILE A O 1
ATOM 763 N N . VAL A 1 93 ? -0.769 1.722 2.904 1.00 90.06 93 VAL A N 1
ATOM 764 C CA . VAL A 1 93 ? -0.166 0.421 2.588 1.00 90.06 93 VAL A CA 1
ATOM 765 C C . VAL A 1 93 ? -0.179 0.183 1.079 1.00 90.06 93 VAL A C 1
ATOM 767 O O . VAL A 1 93 ? 0.833 -0.227 0.517 1.00 90.06 93 VAL A O 1
ATOM 770 N N . THR A 1 94 ? -1.285 0.497 0.405 1.00 87.19 94 THR A N 1
ATOM 771 C CA . THR A 1 94 ? -1.429 0.318 -1.045 1.00 87.19 94 THR A CA 1
ATOM 772 C C . THR A 1 94 ? -0.434 1.178 -1.823 1.00 87.19 94 THR A C 1
ATOM 774 O O . THR A 1 94 ? 0.271 0.659 -2.688 1.00 87.19 94 THR A O 1
ATOM 777 N N . ILE A 1 95 ? -0.329 2.471 -1.500 1.00 85.75 95 ILE A N 1
ATOM 778 C CA . ILE A 1 95 ? 0.608 3.405 -2.145 1.00 85.75 95 ILE A CA 1
ATOM 779 C C . ILE A 1 95 ? 2.049 2.942 -1.940 1.00 85.75 95 ILE A C 1
ATOM 781 O O . ILE A 1 95 ? 2.845 2.937 -2.883 1.00 85.75 95 ILE A O 1
ATOM 785 N N . LEU A 1 96 ? 2.385 2.551 -0.712 1.00 90.00 96 LEU A N 1
ATOM 786 C CA . LEU A 1 96 ? 3.739 2.175 -0.339 1.00 90.00 96 LEU A CA 1
ATOM 787 C C . LEU A 1 96 ? 4.166 0.861 -1.012 1.00 90.00 96 LEU A C 1
ATOM 789 O O . LEU A 1 96 ? 5.243 0.800 -1.606 1.00 90.00 96 LEU A O 1
ATOM 793 N N . VAL A 1 97 ? 3.311 -0.165 -0.985 1.00 91.12 97 VAL A N 1
ATOM 794 C CA . VAL A 1 97 ? 3.571 -1.463 -1.630 1.00 91.12 97 VAL A CA 1
ATOM 795 C C . VAL A 1 97 ? 3.620 -1.327 -3.151 1.00 91.12 97 VAL A C 1
ATOM 797 O O . VAL A 1 97 ? 4.513 -1.894 -3.779 1.00 91.12 97 VAL A O 1
ATOM 800 N N . GLU A 1 98 ? 2.716 -0.553 -3.760 1.00 88.12 98 GLU A N 1
ATOM 801 C CA . GLU A 1 98 ? 2.755 -0.312 -5.206 1.00 88.12 98 GLU A CA 1
ATOM 802 C C . GLU A 1 98 ? 4.049 0.403 -5.610 1.00 88.12 98 GLU A C 1
ATOM 804 O O . GLU A 1 98 ? 4.707 0.010 -6.573 1.00 88.12 98 GLU A O 1
ATOM 809 N N . SER A 1 99 ? 4.451 1.421 -4.852 1.00 89.12 99 SER A N 1
ATOM 810 C CA . SER A 1 99 ? 5.671 2.178 -5.138 1.00 89.12 99 SER A CA 1
ATOM 811 C C . SER A 1 99 ? 6.926 1.316 -4.957 1.00 89.12 99 SER A C 1
ATOM 813 O O . SER A 1 99 ? 7.846 1.391 -5.773 1.00 89.12 99 SER A O 1
ATOM 815 N N . ALA A 1 100 ? 6.952 0.437 -3.949 1.00 91.56 100 ALA A N 1
ATOM 816 C CA . ALA A 1 100 ? 8.031 -0.532 -3.756 1.00 91.56 100 ALA A CA 1
ATOM 817 C C . ALA A 1 100 ? 8.098 -1.550 -4.909 1.00 91.56 100 ALA A C 1
ATOM 819 O O . ALA A 1 100 ? 9.185 -1.891 -5.380 1.00 91.56 100 ALA A O 1
ATOM 820 N N . LEU A 1 101 ? 6.944 -1.998 -5.411 1.00 89.88 101 LEU A N 1
ATOM 821 C CA . LEU A 1 101 ? 6.855 -2.872 -6.581 1.00 89.88 101 LEU A CA 1
ATOM 822 C C . LEU A 1 101 ? 7.419 -2.206 -7.841 1.00 89.88 101 LEU A C 1
ATOM 824 O O . LEU A 1 101 ? 8.154 -2.851 -8.593 1.00 89.88 101 LEU A O 1
ATOM 828 N N . LEU A 1 102 ? 7.131 -0.920 -8.052 1.00 88.06 102 LEU A N 1
ATOM 829 C CA . LEU A 1 102 ? 7.708 -0.147 -9.154 1.00 88.06 102 LEU A CA 1
ATOM 830 C C . LEU A 1 102 ? 9.230 -0.032 -9.018 1.00 88.06 102 LEU A C 1
ATOM 832 O O . LEU A 1 102 ? 9.941 -0.312 -9.979 1.00 88.06 102 LEU A O 1
ATOM 836 N N . CYS A 1 103 ? 9.739 0.277 -7.821 1.00 89.94 103 CYS A N 1
ATOM 837 C CA . CYS A 1 103 ? 11.182 0.348 -7.571 1.00 89.94 103 CYS A CA 1
ATOM 838 C C . CYS A 1 103 ? 11.885 -0.982 -7.884 1.00 89.94 103 CYS A C 1
ATOM 840 O O . CYS A 1 103 ? 12.920 -0.983 -8.550 1.00 89.94 103 CYS A O 1
ATOM 842 N N . ARG A 1 104 ? 11.300 -2.118 -7.470 1.00 89.38 104 ARG A N 1
ATOM 843 C CA . ARG A 1 104 ? 11.815 -3.458 -7.805 1.00 89.38 104 ARG A CA 1
ATOM 844 C C . ARG A 1 104 ? 11.825 -3.695 -9.317 1.00 89.38 104 ARG A C 1
ATOM 846 O O . ARG A 1 104 ? 12.814 -4.179 -9.855 1.00 89.38 104 ARG A O 1
ATOM 853 N N . THR A 1 105 ? 10.730 -3.355 -9.992 1.00 87.00 105 THR A N 1
ATOM 854 C CA . THR A 1 105 ? 10.578 -3.568 -11.439 1.00 87.00 105 THR A CA 1
ATOM 855 C C . THR A 1 105 ? 11.604 -2.746 -12.224 1.00 87.00 105 THR A C 1
ATOM 857 O O . THR A 1 105 ? 12.247 -3.258 -13.135 1.00 87.00 105 THR A O 1
ATOM 860 N N . GLU A 1 106 ? 11.831 -1.491 -11.835 1.00 87.50 106 GLU A N 1
ATOM 861 C CA . GLU A 1 106 ? 12.880 -0.654 -12.424 1.00 87.50 106 GLU A CA 1
ATOM 862 C C . GLU A 1 106 ? 14.294 -1.185 -12.147 1.00 87.50 106 GLU A C 1
ATOM 864 O O . GLU A 1 106 ? 15.154 -1.109 -13.024 1.00 87.50 106 GLU A O 1
ATOM 869 N N . GLU A 1 107 ? 14.562 -1.700 -10.938 1.00 85.31 107 GLU A N 1
ATOM 870 C CA . GLU A 1 107 ? 15.843 -2.337 -10.599 1.00 85.31 107 GLU A CA 1
ATOM 871 C C . GLU A 1 107 ? 16.109 -3.536 -11.520 1.00 85.31 107 GLU A C 1
ATOM 873 O O . GLU A 1 107 ? 17.209 -3.655 -12.062 1.00 85.31 107 GLU A O 1
ATOM 878 N N . GLN A 1 108 ? 15.101 -4.388 -11.736 1.00 81.81 108 GLN A N 1
ATOM 879 C CA . GLN A 1 108 ? 15.181 -5.543 -12.637 1.00 81.81 108 GLN A CA 1
ATOM 880 C C . GLN A 1 108 ? 15.455 -5.102 -14.082 1.00 81.81 108 GLN A C 1
ATOM 882 O O . GLN A 1 108 ? 16.459 -5.511 -14.664 1.00 81.81 108 GLN A O 1
ATOM 887 N N . GLN A 1 109 ? 14.677 -4.152 -14.608 1.00 81.44 109 GLN A N 1
ATOM 888 C CA . GLN A 1 109 ? 14.866 -3.620 -15.965 1.00 81.44 109 GLN A CA 1
ATOM 889 C C . GLN A 1 109 ? 16.245 -2.975 -16.178 1.00 81.44 109 GLN A C 1
ATOM 891 O O . GLN A 1 109 ? 16.828 -3.073 -17.258 1.00 81.44 109 GLN A O 1
ATOM 896 N N . LYS A 1 110 ? 16.794 -2.285 -15.169 1.00 80.38 110 LYS A N 1
ATOM 897 C CA . LYS A 1 110 ? 18.145 -1.701 -15.250 1.00 80.38 110 LYS A CA 1
ATOM 898 C C . LYS A 1 110 ? 19.225 -2.780 -15.295 1.00 80.38 110 LYS A C 1
ATOM 900 O O . LYS A 1 110 ? 20.192 -2.630 -16.042 1.00 80.38 110 LYS A O 1
ATOM 905 N N . LYS A 1 111 ? 19.069 -3.858 -14.522 1.00 72.75 111 LYS A N 1
ATOM 906 C CA . LYS A 1 111 ? 20.011 -4.987 -14.517 1.00 72.75 111 LYS A CA 1
ATOM 907 C C . LYS A 1 111 ? 19.999 -5.734 -15.845 1.00 72.75 111 LYS A C 1
ATOM 909 O O . LYS A 1 111 ? 21.074 -5.977 -16.379 1.00 72.75 111 LYS A O 1
ATOM 914 N N . GLU A 1 112 ? 18.821 -5.993 -16.412 1.00 70.88 112 GLU A N 1
ATOM 915 C CA . GLU A 1 112 ? 18.674 -6.598 -17.746 1.00 70.88 112 GLU A CA 1
ATOM 916 C C . GLU A 1 112 ? 19.404 -5.799 -18.832 1.00 70.88 112 GLU A C 1
ATOM 918 O O . GLU A 1 112 ? 20.141 -6.365 -19.630 1.00 70.88 112 GLU A O 1
ATOM 923 N N . LYS A 1 113 ? 19.253 -4.467 -18.834 1.00 67.62 113 LYS A N 1
ATOM 924 C CA . LYS A 1 113 ? 19.905 -3.581 -19.815 1.00 67.62 113 LYS A CA 1
ATOM 925 C C . LYS A 1 113 ? 21.423 -3.487 -19.654 1.00 67.62 113 LYS A C 1
ATOM 927 O O . LYS A 1 113 ? 22.109 -3.123 -20.600 1.00 67.62 113 LYS A O 1
ATOM 932 N N . THR A 1 114 ? 21.941 -3.741 -18.453 1.00 65.62 114 THR A N 1
ATOM 933 C CA . THR A 1 114 ? 23.382 -3.641 -18.153 1.00 65.62 114 THR A CA 1
ATOM 934 C C . THR A 1 114 ? 24.104 -4.970 -18.389 1.00 65.62 114 THR A C 1
ATOM 936 O O . THR A 1 114 ? 25.304 -4.988 -18.645 1.00 65.62 114 THR A O 1
ATOM 939 N N . LEU A 1 115 ? 23.377 -6.085 -18.310 1.00 59.94 115 LEU A N 1
ATOM 940 C CA . LEU A 1 115 ? 23.878 -7.443 -18.491 1.00 59.94 115 LEU A CA 1
ATOM 941 C C . LEU A 1 115 ? 23.262 -8.043 -19.759 1.00 59.94 115 LEU A C 1
ATOM 943 O O . LEU A 1 115 ? 22.499 -9.005 -19.688 1.00 59.94 115 LEU A O 1
ATOM 947 N N . GLU A 1 116 ? 23.5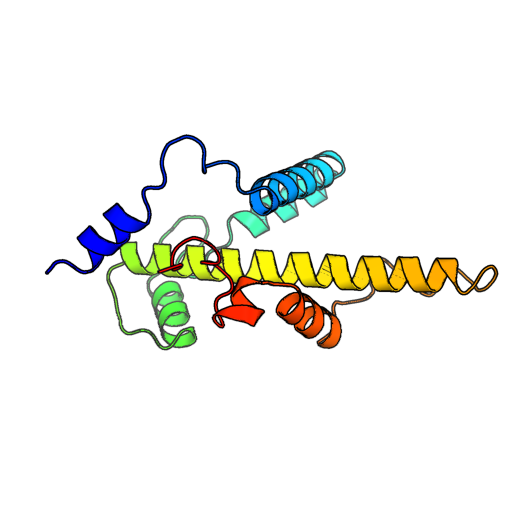91 -7.485 -20.928 1.00 50.94 116 GLU A N 1
ATOM 948 C CA . GLU A 1 116 ? 23.336 -8.172 -22.198 1.00 50.94 116 GLU A CA 1
ATOM 949 C C . GLU A 1 116 ? 24.086 -9.519 -22.185 1.00 50.94 116 GLU A C 1
ATOM 951 O O . GLU A 1 116 ? 25.286 -9.584 -22.443 1.00 50.94 116 GLU A O 1
ATOM 956 N N . GLY A 1 117 ? 23.387 -10.602 -21.829 1.00 53.06 117 GLY A N 1
ATOM 957 C CA . GLY A 1 117 ? 23.875 -11.973 -22.002 1.00 53.06 117 GLY A CA 1
ATOM 958 C C . GLY A 1 117 ? 23.966 -12.875 -20.768 1.00 53.06 117 GLY A C 1
ATOM 959 O O . GLY A 1 117 ? 24.449 -13.993 -20.929 1.00 53.06 117 GLY A O 1
ATOM 960 N N . TYR A 1 118 ? 23.505 -12.482 -19.572 1.00 46.66 118 TYR A N 1
ATOM 961 C CA . TYR A 1 118 ? 23.446 -13.412 -18.426 1.00 46.66 118 TYR A CA 1
ATOM 962 C C . TYR A 1 118 ? 22.018 -13.689 -17.941 1.00 46.66 118 TYR A C 1
ATOM 964 O O . TYR A 1 118 ? 21.161 -12.813 -17.892 1.00 46.66 118 TYR A O 1
ATOM 972 N N . SER A 1 119 ? 21.791 -14.968 -17.661 1.00 46.94 119 SER A N 1
ATOM 973 C CA . SER A 1 119 ? 20.546 -15.731 -17.725 1.00 46.94 119 SER A CA 1
ATOM 974 C C . SER A 1 119 ? 19.377 -15.278 -16.844 1.00 46.94 119 SER A C 1
ATOM 976 O O . SER A 1 119 ? 19.532 -14.696 -15.775 1.00 46.94 119 SER A O 1
ATOM 978 N N . ALA A 1 120 ? 18.193 -15.688 -17.309 1.00 48.66 120 ALA A N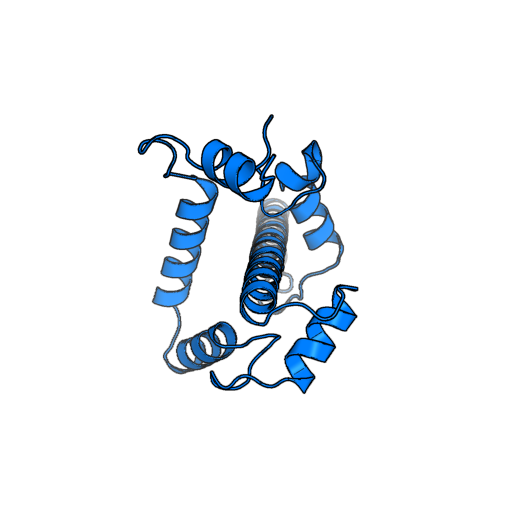 1
ATOM 979 C CA . ALA A 1 120 ? 16.822 -15.551 -16.811 1.00 48.66 120 ALA A CA 1
ATOM 980 C C . ALA A 1 120 ? 16.525 -15.887 -15.325 1.00 48.66 120 ALA A C 1
ATOM 982 O O . ALA A 1 120 ? 15.359 -15.979 -14.953 1.00 48.66 120 ALA A O 1
ATOM 983 N N . GLU A 1 121 ? 17.524 -16.053 -14.458 1.00 46.75 121 GLU A N 1
ATOM 984 C CA . GLU A 1 121 ? 17.336 -16.455 -13.053 1.00 46.75 121 GLU A CA 1
ATOM 985 C C . GLU A 1 121 ? 16.980 -15.284 -12.117 1.00 46.75 121 GLU A C 1
ATOM 987 O O . GLU A 1 121 ? 16.421 -15.497 -11.046 1.00 46.75 121 GLU A O 1
ATOM 992 N N . PHE A 1 122 ? 17.239 -14.033 -12.518 1.00 47.09 122 PHE A N 1
ATOM 993 C CA . PHE A 1 122 ? 16.928 -12.838 -11.708 1.00 47.09 122 PHE A CA 1
ATOM 994 C C . PHE A 1 122 ? 15.574 -12.183 -12.030 1.00 47.09 122 PHE A C 1
ATOM 996 O O . PHE A 1 122 ? 15.160 -11.239 -11.347 1.00 47.09 122 PHE A O 1
ATOM 1003 N N . ASN A 1 123 ? 14.875 -12.714 -13.035 1.00 50.06 123 ASN A N 1
ATOM 1004 C CA . ASN A 1 123 ? 13.549 -12.278 -13.475 1.00 50.06 123 ASN A CA 1
ATOM 1005 C C . ASN A 1 123 ? 12.422 -13.134 -12.917 1.00 50.06 123 ASN A C 1
ATOM 1007 O O . ASN A 1 123 ? 11.340 -13.223 -13.498 1.00 50.06 123 ASN A O 1
ATOM 1011 N N . ASP A 1 124 ? 12.657 -13.754 -11.766 1.00 57.06 124 ASP A N 1
ATOM 1012 C CA . ASP A 1 124 ? 11.577 -14.431 -11.089 1.00 57.06 124 ASP A CA 1
ATOM 1013 C C . ASP A 1 124 ? 10.587 -13.380 -10.562 1.00 57.06 124 ASP A C 1
ATOM 1015 O O . ASP A 1 124 ? 10.889 -12.609 -9.639 1.00 57.06 124 ASP A O 1
ATOM 1019 N N . ILE A 1 125 ? 9.391 -13.356 -11.159 1.00 58.16 125 ILE A N 1
ATOM 1020 C CA . ILE A 1 125 ? 8.208 -12.625 -10.681 1.00 58.16 125 ILE A CA 1
ATOM 1021 C C . ILE A 1 125 ? 7.957 -12.901 -9.187 1.00 58.16 125 ILE A C 1
ATOM 1023 O O . ILE A 1 125 ? 7.403 -12.044 -8.490 1.00 58.16 125 ILE A O 1
ATOM 1027 N N . ASN A 1 126 ? 8.441 -14.041 -8.679 1.00 65.06 126 ASN A N 1
ATOM 1028 C CA . ASN A 1 126 ? 8.348 -14.450 -7.283 1.00 65.06 126 ASN A CA 1
ATOM 1029 C C . ASN A 1 126 ? 9.397 -13.820 -6.352 1.00 65.06 126 ASN A C 1
ATOM 1031 O O . ASN A 1 126 ? 9.363 -14.082 -5.150 1.00 65.06 126 ASN A O 1
ATOM 1035 N N . THR A 1 127 ? 10.309 -12.970 -6.841 1.00 77.12 127 THR A N 1
ATOM 1036 C CA . THR A 1 127 ? 11.285 -12.304 -5.963 1.00 77.12 127 THR A CA 1
ATOM 1037 C C . THR A 1 127 ? 10.558 -11.367 -4.990 1.00 77.12 127 THR A C 1
ATOM 1039 O O . THR A 1 127 ? 9.961 -10.377 -5.429 1.00 77.12 127 THR A O 1
ATOM 1042 N N . PRO A 1 128 ? 10.594 -11.612 -3.669 1.00 85.31 128 PRO A N 1
ATOM 1043 C CA . PRO A 1 128 ? 9.811 -10.836 -2.715 1.00 85.31 128 PRO A CA 1
ATOM 1044 C C . PRO A 1 128 ? 10.281 -9.377 -2.633 1.00 85.31 128 PRO A C 1
ATOM 1046 O O . PRO A 1 128 ? 11.433 -9.039 -2.924 1.00 85.31 128 PRO A O 1
ATOM 1049 N N . LEU A 1 129 ? 9.380 -8.485 -2.206 1.00 90.38 129 LEU A N 1
ATOM 1050 C CA . LEU A 1 129 ? 9.755 -7.111 -1.876 1.00 90.38 129 LEU A CA 1
ATOM 1051 C C . LEU A 1 129 ? 10.708 -7.106 -0.672 1.00 90.38 129 LEU A C 1
ATOM 1053 O O . LEU A 1 129 ? 10.436 -7.736 0.347 1.00 90.38 129 LEU A O 1
ATOM 1057 N N . ARG A 1 130 ? 11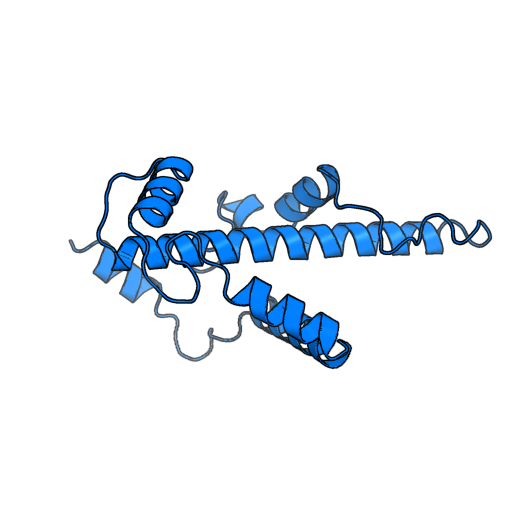.817 -6.371 -0.793 1.00 92.31 130 ARG A N 1
ATOM 1058 C CA . ARG A 1 130 ? 12.825 -6.178 0.256 1.00 92.31 130 ARG A CA 1
ATOM 1059 C C . ARG A 1 130 ? 12.687 -4.787 0.864 1.00 92.31 130 ARG A C 1
ATOM 1061 O O . ARG A 1 130 ? 12.138 -3.887 0.229 1.00 92.31 130 ARG A O 1
ATOM 1068 N N . LEU A 1 131 ? 13.256 -4.597 2.055 1.00 93.12 131 LEU A N 1
ATOM 1069 C CA . LEU A 1 131 ? 13.229 -3.317 2.771 1.00 93.12 131 LEU A CA 1
ATOM 1070 C C . LEU A 1 131 ? 13.744 -2.147 1.916 1.00 93.12 131 LEU A C 1
ATOM 1072 O O . LEU A 1 131 ? 13.103 -1.103 1.867 1.00 93.12 131 LEU A O 1
ATOM 1076 N N . CYS A 1 132 ? 14.819 -2.353 1.150 1.00 92.62 132 CYS A N 1
ATOM 1077 C CA . CYS A 1 132 ? 15.379 -1.324 0.271 1.00 92.62 132 CYS A CA 1
ATOM 1078 C C . CYS A 1 132 ? 14.382 -0.796 -0.778 1.00 92.62 132 CYS A C 1
ATOM 1080 O O . CYS A 1 132 ? 14.440 0.378 -1.136 1.00 92.62 132 CYS A O 1
ATOM 1082 N N . HIS A 1 133 ? 13.440 -1.622 -1.254 1.00 93.25 133 HIS A N 1
ATOM 1083 C CA . HIS A 1 133 ? 12.422 -1.172 -2.206 1.00 93.25 133 HIS A CA 1
ATOM 1084 C C . HIS A 1 133 ? 11.410 -0.233 -1.533 1.00 93.25 133 HIS A C 1
ATOM 1086 O O . HIS A 1 133 ? 10.944 0.716 -2.158 1.00 93.25 133 HIS A O 1
ATOM 1092 N N . TYR A 1 134 ? 11.084 -0.479 -0.261 1.00 93.75 134 TYR A N 1
ATOM 1093 C CA . TYR A 1 134 ? 10.207 0.386 0.528 1.00 93.75 134 TYR A CA 1
ATOM 1094 C C . TYR A 1 134 ? 10.889 1.704 0.896 1.00 93.75 134 TYR A C 1
ATOM 1096 O O . TYR A 1 134 ? 10.278 2.761 0.788 1.00 93.75 134 TYR A O 1
ATOM 1104 N N . GLU A 1 135 ? 12.165 1.661 1.278 1.00 93.31 135 GLU A N 1
ATOM 1105 C CA . GLU A 1 135 ? 12.952 2.867 1.555 1.00 93.31 135 GLU A CA 1
ATOM 1106 C C . GLU A 1 135 ? 13.058 3.767 0.319 1.00 93.31 135 GLU A C 1
ATOM 1108 O O . GLU A 1 135 ? 12.886 4.981 0.409 1.00 93.31 135 GLU A O 1
ATOM 1113 N N . GLU A 1 136 ? 13.300 3.177 -0.851 1.00 91.44 136 GLU A N 1
ATOM 1114 C CA . GLU A 1 136 ? 13.345 3.914 -2.112 1.00 91.44 136 GLU A CA 1
ATOM 1115 C C . GLU A 1 136 ? 11.964 4.460 -2.508 1.00 91.44 136 GLU A C 1
ATOM 1117 O O . GLU A 1 136 ? 11.847 5.612 -2.929 1.00 91.44 136 GLU A O 1
ATOM 1122 N N . ALA A 1 137 ? 10.899 3.682 -2.297 1.00 90.75 137 ALA A N 1
ATOM 1123 C CA . ALA A 1 137 ? 9.529 4.144 -2.489 1.00 90.75 137 ALA A CA 1
ATOM 1124 C C . ALA A 1 137 ? 9.196 5.364 -1.616 1.00 90.75 137 ALA A C 1
ATOM 1126 O O . ALA A 1 137 ? 8.596 6.321 -2.106 1.00 90.75 137 ALA A O 1
ATOM 1127 N N . LEU A 1 138 ? 9.625 5.359 -0.350 1.00 89.25 138 LEU A N 1
ATOM 1128 C CA . LEU A 1 138 ? 9.461 6.491 0.561 1.00 89.25 138 LEU A CA 1
ATOM 1129 C C . LEU A 1 138 ? 10.230 7.724 0.081 1.00 89.25 138 LEU A C 1
ATOM 1131 O O . LEU A 1 138 ? 9.651 8.802 0.024 1.00 89.25 138 LEU A O 1
ATOM 1135 N N . LYS A 1 139 ? 11.493 7.578 -0.341 1.00 86.81 139 LYS A N 1
ATOM 1136 C CA . LYS A 1 139 ? 12.290 8.699 -0.884 1.00 86.81 139 LYS A CA 1
ATOM 1137 C C . LYS A 1 139 ? 11.634 9.348 -2.105 1.00 86.81 139 LYS A C 1
ATOM 1139 O O . LYS A 1 139 ? 11.699 10.564 -2.283 1.00 86.81 139 LYS A O 1
ATOM 1144 N N . ARG A 1 140 ? 11.005 8.538 -2.959 1.00 83.81 140 ARG A N 1
ATOM 1145 C CA . ARG A 1 140 ? 10.324 9.001 -4.178 1.00 83.81 140 ARG A CA 1
ATOM 1146 C C . ARG A 1 140 ? 8.942 9.587 -3.908 1.00 83.81 140 ARG A C 1
ATOM 1148 O O . ARG A 1 140 ? 8.451 10.375 -4.719 1.00 83.81 140 ARG A O 1
ATOM 1155 N N . ASN A 1 141 ? 8.313 9.226 -2.791 1.00 81.81 141 ASN A N 1
ATOM 1156 C CA . ASN A 1 141 ? 7.064 9.835 -2.369 1.00 81.81 141 ASN A CA 1
ATOM 1157 C C . ASN A 1 141 ? 7.340 11.271 -1.907 1.00 81.81 141 ASN A C 1
ATOM 1159 O O . ASN A 1 141 ? 8.005 11.511 -0.901 1.00 81.81 141 ASN A O 1
ATOM 1163 N N . ARG A 1 142 ? 6.827 12.249 -2.657 1.00 72.88 142 ARG A N 1
ATOM 1164 C CA . ARG A 1 142 ? 7.106 13.653 -2.356 1.00 72.88 142 ARG A CA 1
ATOM 1165 C C . ARG A 1 142 ? 6.478 14.122 -1.037 1.00 72.88 142 ARG A C 1
ATOM 1167 O O . ARG A 1 142 ? 7.095 14.940 -0.362 1.00 72.88 142 ARG A O 1
ATOM 1174 N N . GLY A 1 143 ? 5.309 13.598 -0.657 1.00 73.38 143 GLY A N 1
ATOM 1175 C CA . GLY A 1 143 ? 4.684 13.895 0.640 1.00 73.38 143 GLY A CA 1
ATOM 1176 C C . GLY A 1 143 ? 5.569 13.460 1.784 1.00 73.38 143 GLY A C 1
ATOM 1177 O O . GLY A 1 143 ? 5.854 14.247 2.687 1.00 73.38 143 GLY A O 1
ATOM 1178 N N . TRP A 1 144 ? 6.116 12.254 1.678 1.00 80.12 144 TRP A N 1
ATOM 1179 C CA . TRP A 1 144 ? 7.034 11.748 2.677 1.00 80.12 144 TRP A CA 1
ATOM 1180 C C . TRP A 1 144 ? 8.305 12.600 2.735 1.00 80.12 144 TRP A C 1
ATOM 1182 O O . TRP A 1 144 ? 8.695 13.057 3.805 1.00 80.12 144 TRP A O 1
ATOM 1192 N N . SER A 1 145 ? 8.906 12.889 1.581 1.00 76.06 145 SER A N 1
ATOM 1193 C CA . SER A 1 145 ? 10.161 13.641 1.503 1.00 76.06 145 SER A CA 1
ATOM 1194 C C . SER A 1 145 ? 10.050 15.110 1.926 1.00 76.06 145 SER A C 1
ATOM 1196 O O . SER A 1 145 ? 11.037 15.657 2.412 1.00 76.06 145 SER A O 1
ATOM 1198 N N . LEU A 1 146 ? 8.896 15.767 1.750 1.00 73.44 146 LEU A N 1
ATOM 1199 C CA . LEU A 1 146 ? 8.722 17.171 2.153 1.00 73.44 146 LEU A CA 1
ATOM 1200 C C . LEU A 1 146 ? 8.094 17.348 3.538 1.00 73.44 146 LEU A C 1
ATOM 1202 O O . LEU A 1 146 ? 8.427 18.309 4.226 1.00 73.44 146 LEU A O 1
ATOM 1206 N N . ARG A 1 147 ? 7.151 16.484 3.920 1.00 72.38 147 ARG A N 1
ATOM 1207 C CA . ARG A 1 147 ? 6.259 16.696 5.075 1.00 72.38 147 ARG A CA 1
ATOM 1208 C C . ARG A 1 147 ? 6.170 15.488 6.008 1.00 72.38 147 ARG A C 1
ATOM 1210 O O . ARG A 1 147 ? 5.577 15.595 7.076 1.00 72.38 147 ARG A O 1
ATOM 1217 N N . GLY A 1 148 ? 6.756 14.350 5.633 1.00 77.56 148 GLY A N 1
ATOM 1218 C CA . GLY A 1 148 ? 6.626 13.102 6.384 1.00 77.56 148 GLY A CA 1
ATOM 1219 C C . GLY A 1 148 ? 5.232 12.471 6.286 1.00 77.56 148 GLY A C 1
ATOM 1220 O O . GLY A 1 148 ? 4.895 11.630 7.114 1.00 77.56 148 GLY A O 1
ATOM 1221 N N . ASP A 1 149 ? 4.417 12.849 5.292 1.00 78.56 149 ASP A N 1
ATOM 1222 C CA . ASP A 1 149 ? 3.070 12.302 5.084 1.00 78.56 149 ASP A CA 1
ATOM 1223 C C . ASP A 1 149 ? 2.967 11.510 3.770 1.00 78.56 149 ASP A C 1
ATOM 1225 O O . ASP A 1 149 ? 3.482 11.913 2.738 1.00 78.56 149 ASP A O 1
ATOM 1229 N N . ILE A 1 150 ? 2.320 10.342 3.782 1.00 77.50 150 ILE A N 1
ATOM 1230 C CA . ILE A 1 150 ? 2.190 9.507 2.568 1.00 77.50 150 ILE A CA 1
ATOM 1231 C C . ILE A 1 150 ? 0.893 9.819 1.802 1.00 77.50 150 ILE A C 1
ATOM 1233 O O . ILE A 1 150 ? 0.849 9.682 0.579 1.00 77.50 150 ILE A O 1
ATOM 1237 N N . LEU A 1 151 ? -0.162 10.215 2.520 1.00 71.06 151 LEU A N 1
ATOM 1238 C CA . LEU A 1 151 ? -1.525 10.380 1.997 1.00 71.06 151 LEU A CA 1
ATOM 1239 C C . LEU A 1 151 ? -1.821 11.778 1.452 1.00 71.06 151 LEU A C 1
ATOM 1241 O O . LEU A 1 151 ? -2.622 11.915 0.530 1.00 71.06 151 LEU A O 1
ATOM 1245 N N . PHE A 1 152 ? -1.246 12.816 2.053 1.00 61.75 152 PHE A N 1
ATOM 1246 C CA . PHE A 1 152 ? -1.801 14.167 2.035 1.00 61.75 152 PHE A CA 1
ATOM 1247 C C . PHE A 1 152 ? -0.925 15.162 1.276 1.00 61.75 152 PHE A C 1
ATOM 1249 O O . PHE A 1 152 ? -1.062 16.367 1.476 1.00 61.75 152 PHE A O 1
ATOM 1256 N N . TRP A 1 153 ? -0.134 14.676 0.311 1.00 52.62 153 TRP A N 1
ATOM 1257 C CA . TRP A 1 153 ? 0.731 15.466 -0.578 1.00 52.62 153 TRP A CA 1
ATOM 1258 C C . TRP A 1 153 ? 0.081 16.741 -1.162 1.00 52.62 153 TRP A C 1
ATOM 1260 O O . TRP A 1 153 ? 0.788 17.682 -1.512 1.00 52.62 153 TRP A O 1
ATOM 1270 N N . LYS A 1 154 ? -1.256 16.812 -1.238 1.00 45.09 154 LYS A N 1
ATOM 1271 C CA . LYS A 1 154 ? -2.012 18.024 -1.599 1.00 45.09 154 LYS A CA 1
ATOM 1272 C C . LYS A 1 154 ? -3.001 18.550 -0.550 1.00 45.09 154 LYS A C 1
ATOM 1274 O O . LYS A 1 154 ? -3.502 19.649 -0.731 1.00 45.09 154 LYS A O 1
ATOM 1279 N N . PHE A 1 155 ? -3.284 17.821 0.523 1.00 35.03 155 PHE A N 1
ATOM 1280 C CA . PHE A 1 155 ? -4.320 18.214 1.488 1.00 35.03 155 PHE A CA 1
ATOM 1281 C C . PHE A 1 155 ? -3.817 19.153 2.589 1.00 35.03 155 PHE A C 1
ATOM 1283 O O . PHE A 1 155 ? -4.629 19.744 3.286 1.00 35.03 155 PHE A O 1
ATOM 1290 N N . LEU A 1 156 ? -2.499 19.297 2.756 1.00 32.56 156 LEU A N 1
ATOM 1291 C CA . LEU A 1 156 ? -1.926 20.075 3.860 1.00 32.56 156 LEU A CA 1
ATOM 1292 C C . LEU A 1 156 ? -0.952 21.167 3.419 1.00 32.56 156 LEU A C 1
ATOM 1294 O O . LEU A 1 156 ? -0.265 21.726 4.270 1.00 32.56 156 LEU A O 1
ATOM 1298 N N . THR A 1 157 ? -0.884 21.503 2.125 1.00 27.72 157 THR A N 1
ATOM 1299 C CA . THR A 1 157 ? -0.018 22.598 1.654 1.00 27.72 157 THR A CA 1
ATOM 1300 C C . THR A 1 157 ? -0.619 23.969 1.959 1.00 27.72 157 THR A C 1
ATOM 1302 O O . THR A 1 157 ? -1.083 24.656 1.057 1.00 27.72 157 THR A O 1
ATOM 1305 N N . ILE A 1 158 ? -0.594 24.339 3.242 1.00 32.59 158 ILE A N 1
ATOM 1306 C CA . ILE A 1 158 ? -0.374 25.720 3.693 1.00 32.59 158 ILE A CA 1
ATOM 1307 C C . ILE A 1 158 ? 1.114 26.037 3.495 1.00 32.59 158 ILE A C 1
ATOM 1309 O O . ILE A 1 158 ? 1.944 25.096 3.660 1.00 32.59 158 ILE A O 1
#

Foldseek 3Di:
DPPVVVLVVLQPDPPVPVCPVVVVVVVVVVVVVCVPDDPVRNVVVVCVVPDWQQDDPPHGDNVSLVVQCVVVVHDDDDPVVSRVVRVQVVVLCVQLVVQLVVLLVVVLVVVCVVDPPDDDPSVPPPPDRDPVSSVVSLCPQVCCVPPNDNPPNPSPDD

Organism: Meloidogyne enterolobii (NCBI:txid390850)

Radius of gyration: 19.3 Å; chains: 1; bounding box: 44×45×44 Å

pLDDT: mean 76.57, std 17.53, range [27.72, 95.25]

Sequence (158 aa):
MDVLGTLLNECWLPDNEWQDPAKIERMRRIADRVREMDGHLYDCFSEARQKSFCSKKGRDLPSLRKGFLKWIEAEDIEQGVSYLFQFCAIEIVTILVESALLCRTEEQQKKEKTLEGYSAEFNDINTPLRLCHYEEALKRNRGWSLRGDILFWKFLTI